Protein AF-A0A800DXI3-F1 (afdb_monomer_lite)

Structure (mmCIF, N/CA/C/O backbone):
data_AF-A0A800DXI3-F1
#
_entry.id   AF-A0A800DXI3-F1
#
loop_
_atom_site.group_PDB
_atom_site.id
_atom_site.type_symbol
_atom_site.label_atom_id
_atom_site.label_alt_id
_atom_site.label_comp_id
_atom_site.label_asym_id
_atom_site.label_entity_id
_atom_site.label_seq_id
_atom_site.pdbx_PDB_ins_code
_atom_site.Cartn_x
_atom_site.Cartn_y
_atom_site.Cartn_z
_atom_site.occupancy
_atom_site.B_iso_or_equiv
_atom_site.auth_seq_id
_atom_site.auth_comp_id
_atom_site.auth_asym_id
_atom_site.auth_atom_id
_atom_site.pdbx_PDB_model_num
ATOM 1 N N . MET A 1 1 ? 12.576 6.696 -6.215 1.00 72.31 1 MET A N 1
ATOM 2 C CA . MET A 1 1 ? 11.277 6.398 -6.866 1.00 72.31 1 MET A CA 1
ATOM 3 C C . MET A 1 1 ? 10.323 5.684 -5.910 1.00 72.31 1 MET A C 1
ATOM 5 O O . MET A 1 1 ? 9.287 6.254 -5.600 1.00 72.31 1 MET A O 1
ATOM 9 N N . ILE A 1 2 ? 10.712 4.530 -5.352 1.00 76.00 2 ILE A N 1
ATOM 10 C CA . ILE A 1 2 ? 9.902 3.767 -4.381 1.00 76.00 2 ILE A CA 1
ATOM 11 C C . ILE A 1 2 ? 9.528 4.574 -3.131 1.00 76.00 2 ILE A C 1
ATOM 13 O O . ILE A 1 2 ? 8.358 4.601 -2.780 1.00 76.00 2 ILE A O 1
ATOM 17 N N . GLY A 1 3 ? 10.462 5.315 -2.517 1.00 78.38 3 GLY A N 1
ATOM 18 C CA . GLY A 1 3 ? 10.154 6.121 -1.322 1.00 78.38 3 GLY A CA 1
ATOM 19 C C . GLY A 1 3 ? 9.058 7.176 -1.539 1.00 78.38 3 GLY A C 1
ATOM 20 O O . GLY A 1 3 ? 8.171 7.334 -0.706 1.00 78.38 3 GLY A O 1
ATOM 21 N N . ARG A 1 4 ? 9.046 7.838 -2.707 1.00 84.06 4 ARG A N 1
ATOM 22 C CA . ARG A 1 4 ? 7.996 8.806 -3.075 1.00 84.06 4 ARG A CA 1
ATOM 23 C C . ARG A 1 4 ? 6.643 8.117 -3.269 1.00 84.06 4 ARG A C 1
ATOM 25 O O . ARG A 1 4 ? 5.627 8.665 -2.856 1.00 84.06 4 ARG A O 1
ATOM 32 N N . THR A 1 5 ? 6.623 6.932 -3.879 1.00 85.88 5 THR A N 1
ATOM 33 C CA . THR A 1 5 ? 5.396 6.131 -4.001 1.00 85.88 5 THR A CA 1
ATOM 34 C C . THR A 1 5 ? 4.917 5.638 -2.641 1.00 85.88 5 THR A C 1
ATOM 36 O O . THR A 1 5 ? 3.723 5.705 -2.376 1.00 85.88 5 THR A O 1
ATOM 39 N N . GLY A 1 6 ? 5.828 5.210 -1.767 1.00 84.50 6 GLY A N 1
ATOM 40 C CA . GLY A 1 6 ? 5.520 4.789 -0.402 1.00 84.50 6 GLY A CA 1
ATOM 41 C C . GLY A 1 6 ? 4.805 5.884 0.381 1.00 84.50 6 GLY A C 1
ATOM 42 O O . GLY A 1 6 ? 3.719 5.644 0.895 1.00 84.50 6 GLY A O 1
ATOM 43 N N . LEU A 1 7 ? 5.341 7.108 0.367 1.00 85.50 7 LEU A N 1
ATOM 44 C CA . LEU A 1 7 ? 4.700 8.262 1.008 1.00 85.50 7 LEU A CA 1
ATOM 45 C C . LEU A 1 7 ? 3.328 8.585 0.402 1.00 85.50 7 LEU A C 1
ATOM 47 O O . LEU A 1 7 ? 2.362 8.759 1.138 1.00 85.50 7 LEU A O 1
ATOM 51 N N . LYS A 1 8 ? 3.207 8.620 -0.934 1.00 88.56 8 LYS A N 1
ATOM 52 C CA . LYS A 1 8 ? 1.907 8.850 -1.593 1.00 88.56 8 LYS A CA 1
ATOM 53 C C . LYS A 1 8 ? 0.874 7.781 -1.229 1.00 88.56 8 LYS A C 1
ATOM 55 O O . LYS A 1 8 ? -0.295 8.098 -1.047 1.00 88.56 8 LYS A O 1
ATOM 60 N N . SER A 1 9 ? 1.313 6.531 -1.113 1.00 88.31 9 SER A N 1
ATOM 61 C CA . SER A 1 9 ? 0.448 5.395 -0.784 1.00 88.31 9 SER A CA 1
ATOM 62 C C . SER A 1 9 ? 0.039 5.415 0.681 1.00 88.31 9 SER A C 1
ATOM 64 O O . SER A 1 9 ? -1.120 5.177 0.975 1.00 88.31 9 SER A O 1
ATOM 66 N N . ALA A 1 10 ? 0.944 5.786 1.587 1.00 87.88 10 ALA A N 1
ATOM 67 C CA . ALA A 1 10 ? 0.632 5.987 2.998 1.00 87.88 10 ALA A CA 1
ATOM 68 C C . ALA A 1 10 ? -0.421 7.087 3.206 1.00 87.88 10 ALA A C 1
ATOM 70 O O . ALA A 1 10 ? -1.402 6.882 3.922 1.00 87.88 10 ALA A O 1
ATOM 71 N N . VAL A 1 11 ? -0.254 8.227 2.524 1.00 89.69 11 VAL A N 1
ATOM 72 C CA . VAL A 1 11 ? -1.235 9.322 2.553 1.00 89.69 11 VAL A CA 1
ATOM 73 C C . VAL A 1 11 ? -2.574 8.855 1.992 1.00 89.69 11 VAL A C 1
ATOM 75 O O . VAL A 1 11 ? -3.596 9.052 2.637 1.00 89.69 11 VAL A O 1
ATOM 78 N N . LEU A 1 12 ? -2.583 8.196 0.830 1.00 91.94 12 LEU A N 1
ATOM 79 C CA . LEU A 1 12 ? -3.815 7.699 0.219 1.00 91.94 12 LEU A CA 1
ATOM 80 C C . LEU A 1 12 ? -4.531 6.673 1.103 1.00 91.94 12 LEU A C 1
ATOM 82 O O . LEU A 1 12 ? -5.730 6.800 1.314 1.00 91.94 12 LEU A O 1
ATOM 86 N N . SER A 1 13 ? -3.797 5.697 1.633 1.00 89.88 13 SER A N 1
ATOM 87 C CA . SER A 1 13 ? -4.312 4.672 2.543 1.00 89.88 13 SER A CA 1
ATOM 88 C C . SER A 1 13 ? -4.971 5.306 3.759 1.00 89.88 13 SER A C 1
ATOM 90 O O . SER A 1 13 ? -6.112 4.998 4.082 1.00 89.88 13 SER A O 1
ATOM 92 N N . THR A 1 14 ? -4.297 6.285 4.362 1.00 89.19 14 THR A N 1
ATOM 93 C CA . THR A 1 14 ? -4.839 7.013 5.510 1.00 89.19 14 THR A CA 1
ATOM 94 C C . THR A 1 14 ? -6.089 7.800 5.137 1.00 89.19 14 THR A C 1
ATOM 96 O O . THR A 1 14 ? -7.073 7.761 5.865 1.00 89.19 14 THR A O 1
ATOM 99 N N . VAL A 1 15 ? -6.086 8.499 4.000 1.00 90.06 15 VAL A N 1
ATOM 100 C CA . VAL A 1 15 ? -7.255 9.263 3.542 1.00 90.06 15 VAL A CA 1
ATOM 101 C C . VAL A 1 15 ? -8.447 8.340 3.294 1.00 90.06 15 VAL A C 1
ATOM 103 O O . VAL A 1 15 ? -9.538 8.640 3.767 1.00 90.06 15 VAL A O 1
ATOM 106 N N . ILE A 1 16 ? -8.252 7.214 2.601 1.00 90.75 16 ILE A N 1
ATOM 107 C CA . ILE A 1 16 ? -9.321 6.245 2.327 1.00 90.75 16 ILE A CA 1
ATOM 108 C C . ILE A 1 16 ? -9.853 5.661 3.637 1.00 90.75 16 ILE A C 1
ATOM 110 O O . ILE A 1 16 ? -11.058 5.700 3.870 1.00 90.75 16 ILE A O 1
ATOM 114 N N . PHE A 1 17 ? -8.968 5.173 4.506 1.00 89.56 17 PHE A N 1
ATOM 115 C CA . PHE A 1 17 ? -9.352 4.568 5.778 1.00 89.56 17 PHE A CA 1
ATOM 116 C C . PHE A 1 17 ? -10.126 5.545 6.666 1.00 89.56 17 PHE A C 1
ATOM 118 O O . PHE A 1 17 ? -11.187 5.214 7.186 1.00 89.56 17 PHE A O 1
ATOM 125 N N . ASN A 1 18 ? -9.640 6.781 6.772 1.00 87.31 18 ASN A N 1
ATOM 126 C CA . ASN A 1 18 ? -10.261 7.804 7.602 1.00 87.31 18 ASN A CA 1
ATOM 127 C C . ASN A 1 18 ? -11.608 8.264 7.042 1.00 87.31 18 ASN A C 1
ATOM 129 O O . ASN A 1 18 ? -12.547 8.441 7.811 1.00 87.31 18 ASN A O 1
ATOM 133 N N . LEU A 1 19 ? -11.731 8.430 5.720 1.00 88.12 19 LEU A N 1
ATOM 134 C CA . LEU A 1 19 ? -13.018 8.742 5.090 1.00 88.12 19 LEU A CA 1
ATOM 135 C C . LEU A 1 19 ? -14.048 7.645 5.359 1.00 88.12 19 LEU A C 1
ATOM 137 O O . LEU A 1 19 ? -15.206 7.948 5.636 1.00 88.12 19 LEU A O 1
ATOM 141 N N . LEU A 1 20 ? -13.621 6.385 5.302 1.00 87.75 20 LEU A N 1
ATOM 142 C CA . LEU A 1 20 ? -14.483 5.242 5.560 1.00 87.75 20 LEU A CA 1
ATOM 143 C C . LEU A 1 20 ? -14.908 5.156 7.032 1.00 87.75 20 LEU A C 1
ATOM 145 O O . LEU A 1 20 ? -16.098 5.010 7.294 1.00 87.75 20 LEU A O 1
ATOM 149 N N . ILE A 1 21 ? -13.984 5.340 7.981 1.00 85.75 21 ILE A N 1
ATOM 150 C CA . ILE A 1 21 ? -14.315 5.378 9.416 1.00 85.75 21 ILE A CA 1
ATOM 151 C C . ILE A 1 21 ? -15.278 6.522 9.728 1.00 85.75 21 ILE A C 1
ATOM 153 O O . ILE A 1 21 ? -16.290 6.312 10.391 1.00 85.75 21 ILE A O 1
ATOM 157 N N . ILE A 1 22 ? -14.998 7.730 9.229 1.00 86.12 22 ILE A N 1
ATOM 158 C CA . ILE A 1 22 ? -15.866 8.894 9.457 1.00 86.12 22 ILE A CA 1
ATOM 159 C C . ILE A 1 22 ? -17.260 8.649 8.866 1.00 86.12 22 ILE A C 1
ATOM 161 O O . ILE A 1 22 ? -18.254 9.067 9.459 1.00 86.12 22 ILE A O 1
ATOM 165 N N . SER A 1 23 ? -17.347 7.965 7.722 1.00 85.38 23 SER A N 1
ATOM 166 C CA . SER A 1 23 ? -18.627 7.605 7.107 1.00 85.38 23 SER A CA 1
ATOM 167 C C . SER A 1 23 ? -19.430 6.595 7.929 1.00 85.38 23 SER A C 1
ATOM 169 O O . SER A 1 23 ? -20.653 6.589 7.811 1.00 85.38 23 SER A O 1
ATOM 171 N N . GLU A 1 24 ? -18.776 5.726 8.698 1.00 82.25 24 GLU A N 1
ATOM 172 C CA . GLU A 1 24 ? -19.442 4.672 9.466 1.00 82.25 24 GLU A CA 1
ATOM 173 C C . GLU A 1 24 ? -19.785 5.121 10.894 1.00 82.25 24 GLU A C 1
ATOM 175 O O . GLU A 1 24 ? -20.908 4.925 11.357 1.00 82.25 24 GLU A O 1
ATOM 180 N N . GLU A 1 25 ? -18.847 5.769 11.586 1.00 80.69 25 GLU A N 1
ATOM 181 C CA . GLU A 1 25 ? -18.978 6.095 13.012 1.00 80.69 25 GLU A CA 1
ATOM 182 C C . GLU A 1 25 ? -19.319 7.568 13.293 1.0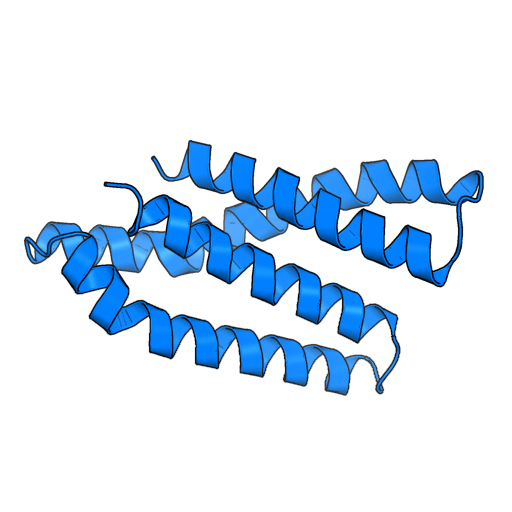0 80.69 25 GLU A C 1
ATOM 184 O O . GLU A 1 25 ? -19.699 7.913 14.420 1.00 80.69 25 GLU A O 1
ATOM 189 N N . GLY A 1 26 ? -19.201 8.437 12.284 1.00 79.12 26 GLY A N 1
ATOM 190 C CA . GLY A 1 26 ? -19.273 9.889 12.438 1.00 79.12 26 GLY A CA 1
ATOM 191 C C . GLY A 1 26 ? -18.010 10.494 13.068 1.00 79.12 26 GLY A C 1
ATOM 192 O O . GLY A 1 26 ? -17.056 9.802 13.416 1.00 79.12 26 GLY A O 1
ATOM 193 N N . LEU A 1 27 ? -17.988 11.822 13.215 1.00 78.06 27 LEU A N 1
ATOM 194 C CA . LEU A 1 27 ? -16.910 12.531 13.915 1.00 78.06 27 LEU A CA 1
ATOM 195 C C . LEU A 1 27 ? -17.189 12.536 15.423 1.00 78.06 27 LEU A C 1
ATOM 197 O O . LEU A 1 27 ? -18.011 13.322 15.893 1.00 78.06 27 LEU A O 1
ATOM 201 N N . LYS A 1 28 ? -16.502 11.673 16.175 1.00 79.06 28 LYS A N 1
ATOM 202 C CA . LYS A 1 28 ? -16.471 11.695 17.647 1.00 79.06 28 LYS A CA 1
ATOM 203 C C . LYS A 1 28 ? -15.100 12.181 18.127 1.00 79.06 28 LYS A C 1
ATOM 205 O O . LYS A 1 28 ? -14.109 12.042 17.412 1.00 79.06 28 LYS A O 1
ATOM 210 N N . ASP A 1 29 ? -15.016 12.714 19.345 1.00 74.69 29 ASP A N 1
ATOM 211 C CA . ASP A 1 29 ? -13.748 13.227 19.897 1.00 74.69 29 ASP A CA 1
ATOM 212 C C . ASP A 1 29 ? -12.660 12.138 19.984 1.00 74.69 29 ASP A C 1
ATOM 214 O O . ASP A 1 29 ? -11.487 12.387 19.701 1.00 74.69 29 ASP A O 1
ATOM 218 N N . GLU A 1 30 ? -13.053 10.894 20.275 1.00 72.19 30 GLU A N 1
ATOM 219 C CA . GLU A 1 30 ? -12.156 9.728 20.307 1.00 72.19 30 GLU A CA 1
ATOM 220 C C . GLU A 1 30 ? -11.630 9.338 18.916 1.00 72.19 30 GLU A C 1
ATOM 222 O O . GLU A 1 30 ? -10.523 8.801 18.790 1.00 72.19 30 GLU A O 1
ATOM 227 N N . SER A 1 31 ? -12.370 9.674 17.853 1.00 70.88 31 SER A N 1
ATOM 228 C CA . SER A 1 31 ? -11.974 9.388 16.475 1.00 70.88 31 SER A CA 1
ATOM 229 C C . SER A 1 31 ? -10.673 10.109 16.123 1.00 70.88 31 SER A C 1
ATOM 231 O O . SER A 1 31 ? -9.848 9.545 15.415 1.00 70.88 31 SER A O 1
ATOM 233 N N . ILE A 1 32 ? -10.413 11.303 16.672 1.00 75.12 32 ILE A N 1
ATOM 234 C CA . ILE A 1 32 ? -9.206 12.091 16.363 1.00 75.12 32 ILE A CA 1
ATOM 235 C C . ILE A 1 32 ? -7.922 11.342 16.744 1.00 75.12 32 ILE A C 1
ATOM 237 O O . ILE A 1 32 ? -6.950 11.349 15.986 1.00 75.12 32 ILE A O 1
ATOM 241 N N . ILE A 1 33 ? -7.913 10.653 17.885 1.00 79.19 33 ILE A N 1
ATOM 242 C CA . ILE A 1 33 ? -6.747 9.877 18.331 1.00 79.19 33 ILE A CA 1
ATOM 243 C C . ILE A 1 33 ? -6.541 8.664 17.41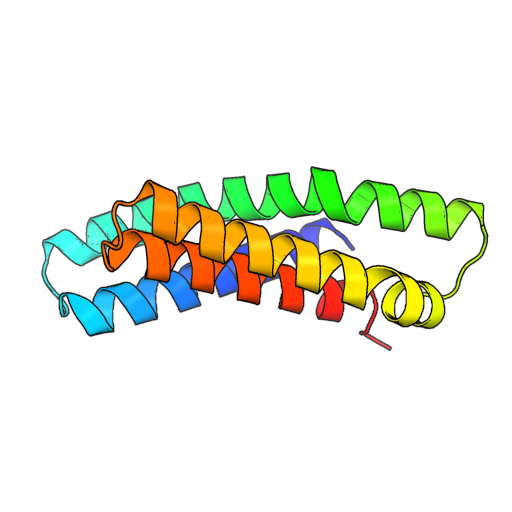4 1.00 79.19 33 ILE A C 1
ATOM 245 O O . ILE A 1 33 ? -5.416 8.385 16.987 1.00 79.19 33 ILE A O 1
ATOM 249 N N . ILE A 1 34 ? -7.630 7.991 17.039 1.00 77.50 34 ILE A N 1
ATOM 250 C CA . ILE A 1 34 ? -7.615 6.854 16.109 1.00 77.50 34 ILE A CA 1
ATOM 251 C C . ILE A 1 34 ? -7.091 7.281 14.726 1.00 77.50 34 ILE A C 1
ATOM 253 O O . ILE A 1 34 ? -6.311 6.547 14.113 1.00 77.50 34 ILE A O 1
ATOM 257 N N . LEU A 1 35 ? -7.422 8.490 14.255 1.00 79.00 35 LEU A N 1
ATOM 258 C CA . LEU A 1 35 ? -6.922 9.047 12.987 1.00 79.00 35 LEU A CA 1
ATOM 259 C C . LEU A 1 35 ? -5.386 9.190 12.975 1.00 79.00 35 LEU A C 1
ATOM 261 O O . LEU A 1 35 ? -4.739 8.868 11.977 1.00 79.00 35 LEU A O 1
ATOM 265 N N . PHE A 1 36 ? -4.777 9.642 14.076 1.00 80.38 36 PHE A N 1
ATOM 266 C CA . PHE A 1 36 ? -3.317 9.786 14.158 1.00 80.38 36 PHE A CA 1
ATOM 267 C C . PHE A 1 36 ? -2.602 8.439 14.294 1.00 80.38 36 PHE A C 1
ATOM 269 O O . PHE A 1 36 ? -1.570 8.218 13.655 1.00 80.38 36 PHE A O 1
ATOM 276 N N . ILE A 1 37 ? -3.150 7.525 15.097 1.00 84.31 37 ILE A N 1
ATOM 277 C CA . ILE A 1 37 ? -2.572 6.187 15.286 1.00 84.31 37 ILE A CA 1
ATOM 278 C C . ILE A 1 37 ? -2.643 5.388 13.978 1.00 84.31 37 ILE A C 1
ATOM 280 O O . ILE A 1 37 ? -1.653 4.776 13.565 1.00 84.31 37 ILE A O 1
ATOM 284 N N . SER A 1 38 ? -3.787 5.435 13.291 1.00 82.56 38 SER A N 1
ATOM 285 C CA . SER A 1 38 ? -3.977 4.746 12.013 1.00 82.56 38 SER A CA 1
ATOM 286 C C . SER A 1 38 ? -3.027 5.261 10.935 1.00 82.56 38 SER A C 1
ATOM 288 O O . SER A 1 38 ? -2.473 4.443 10.206 1.00 82.56 38 SER A O 1
ATOM 290 N N . PHE A 1 39 ? -2.723 6.564 10.884 1.00 82.62 39 PHE A N 1
ATOM 291 C CA . PHE A 1 39 ? -1.719 7.099 9.955 1.00 82.62 39 PHE A CA 1
ATOM 292 C C . PHE A 1 39 ? -0.350 6.423 10.121 1.00 82.62 39 PHE A C 1
ATOM 294 O O . PHE A 1 39 ? 0.266 6.022 9.131 1.00 82.62 39 PHE A O 1
ATOM 301 N N . ILE A 1 40 ? 0.128 6.257 11.359 1.00 84.88 40 ILE A N 1
ATOM 302 C CA . ILE A 1 40 ? 1.428 5.621 11.628 1.00 84.88 40 ILE A CA 1
ATOM 303 C C . ILE A 1 40 ? 1.400 4.157 11.177 1.00 84.88 40 ILE A C 1
ATOM 305 O O . ILE A 1 40 ? 2.276 3.723 10.423 1.00 84.88 40 ILE A O 1
ATOM 309 N N . ILE A 1 41 ? 0.372 3.411 11.586 1.00 86.25 41 ILE A N 1
ATOM 310 C CA . ILE A 1 41 ? 0.227 1.986 11.262 1.00 86.25 41 ILE A CA 1
ATOM 311 C C . ILE A 1 41 ? 0.122 1.785 9.744 1.00 86.25 41 ILE A C 1
ATOM 313 O O . ILE A 1 41 ? 0.873 0.998 9.164 1.00 86.25 41 ILE A O 1
ATOM 317 N N . LEU A 1 42 ? -0.749 2.540 9.075 1.00 85.12 42 LEU A N 1
ATOM 318 C CA . LEU A 1 42 ? -0.962 2.446 7.632 1.00 85.12 42 LEU A CA 1
ATOM 319 C C . LEU A 1 42 ? 0.266 2.889 6.842 1.00 85.12 42 LEU A C 1
ATOM 321 O O . LEU A 1 42 ? 0.534 2.318 5.784 1.00 85.12 42 LEU A O 1
ATOM 325 N N . THR A 1 43 ? 1.049 3.843 7.348 1.00 82.69 43 THR A N 1
ATOM 326 C CA . THR A 1 43 ? 2.324 4.225 6.729 1.00 82.69 43 THR A CA 1
ATOM 327 C C . THR A 1 43 ? 3.309 3.062 6.743 1.00 82.69 43 THR A C 1
ATOM 329 O O . THR A 1 43 ? 3.865 2.719 5.696 1.00 82.69 43 THR A O 1
ATOM 332 N N . VAL A 1 44 ? 3.492 2.413 7.896 1.00 86.25 44 VAL A N 1
ATOM 333 C CA . VAL A 1 44 ? 4.406 1.270 8.034 1.00 86.25 44 VAL A CA 1
ATOM 334 C C . VAL A 1 44 ? 3.943 0.091 7.175 1.00 86.25 44 VAL A C 1
ATOM 336 O O . VAL A 1 44 ? 4.744 -0.488 6.435 1.00 86.25 44 VAL A O 1
ATOM 339 N N . ILE A 1 45 ? 2.649 -0.237 7.201 1.00 86.44 45 ILE A N 1
ATOM 340 C CA . ILE A 1 45 ? 2.084 -1.336 6.405 1.00 86.44 45 ILE A CA 1
ATOM 341 C C . ILE A 1 45 ? 2.210 -1.045 4.906 1.00 86.44 45 ILE A C 1
ATOM 343 O O . ILE A 1 45 ? 2.676 -1.890 4.146 1.00 86.44 45 ILE A O 1
ATOM 347 N N . SER A 1 46 ? 1.856 0.162 4.462 1.00 84.56 46 SER A N 1
ATOM 348 C CA . SER A 1 46 ? 1.929 0.520 3.040 1.00 84.56 46 SER A CA 1
ATOM 349 C C . SER A 1 46 ? 3.372 0.498 2.540 1.00 84.56 46 SER A C 1
ATOM 351 O O . SER A 1 46 ? 3.651 -0.002 1.449 1.00 84.56 46 SER A O 1
ATOM 353 N N . PHE A 1 47 ? 4.314 0.996 3.344 1.00 84.38 47 PHE A N 1
ATOM 354 C CA . PHE A 1 47 ? 5.726 1.005 2.979 1.00 84.38 47 PHE A CA 1
ATOM 355 C C . PHE A 1 47 ? 6.312 -0.409 2.907 1.00 84.38 47 PHE A C 1
ATOM 357 O O . PHE A 1 47 ? 6.997 -0.742 1.935 1.00 84.38 47 PHE A O 1
ATOM 364 N N . THR A 1 48 ? 6.016 -1.259 3.893 1.00 85.94 48 THR A N 1
ATOM 365 C CA . THR A 1 48 ? 6.469 -2.659 3.898 1.00 85.94 48 THR A CA 1
ATOM 366 C C . THR A 1 48 ? 5.848 -3.447 2.746 1.00 85.94 48 THR A C 1
ATOM 368 O O . THR A 1 48 ? 6.581 -4.111 2.017 1.00 85.94 48 THR A O 1
ATOM 371 N N . ALA A 1 49 ? 4.547 -3.296 2.484 1.00 85.88 49 ALA A N 1
ATOM 372 C CA . ALA A 1 49 ? 3.867 -3.955 1.369 1.00 85.88 49 ALA A CA 1
ATOM 373 C C . ALA A 1 49 ? 4.476 -3.579 0.010 1.00 85.88 49 ALA A C 1
ATOM 375 O O . ALA A 1 49 ? 4.775 -4.459 -0.799 1.00 85.88 49 ALA A O 1
ATOM 376 N N . ILE A 1 50 ? 4.724 -2.290 -0.242 1.00 84.69 50 ILE A N 1
ATOM 377 C CA . ILE A 1 50 ? 5.344 -1.830 -1.496 1.00 84.69 50 ILE A CA 1
ATOM 378 C C . ILE A 1 50 ? 6.770 -2.373 -1.629 1.00 84.69 50 ILE A C 1
ATOM 380 O O . ILE A 1 50 ? 7.167 -2.825 -2.706 1.00 84.69 50 ILE A O 1
ATOM 384 N N . THR A 1 51 ? 7.531 -2.354 -0.536 1.00 85.19 51 THR A N 1
ATOM 385 C CA . THR A 1 51 ? 8.924 -2.814 -0.523 1.00 85.19 51 THR A CA 1
ATOM 386 C C . THR A 1 51 ? 9.028 -4.327 -0.703 1.00 85.19 51 THR A C 1
ATOM 388 O O . THR A 1 51 ? 9.941 -4.792 -1.369 1.00 85.19 51 THR A O 1
ATOM 391 N N . LEU A 1 52 ? 8.096 -5.111 -0.168 1.00 86.25 52 LEU A N 1
ATOM 392 C CA . LEU A 1 52 ? 8.133 -6.568 -0.297 1.00 86.25 52 LEU A CA 1
ATOM 393 C C . LEU A 1 52 ? 7.524 -7.065 -1.607 1.00 86.25 52 LEU A C 1
ATOM 395 O O . LEU A 1 52 ? 7.998 -8.054 -2.153 1.00 86.25 52 LEU A O 1
ATOM 399 N N . THR A 1 53 ? 6.492 -6.398 -2.127 1.00 86.69 53 THR A N 1
ATOM 400 C CA . THR A 1 53 ? 5.742 -6.918 -3.283 1.00 86.69 53 THR A CA 1
ATOM 401 C C . THR A 1 53 ? 6.110 -6.243 -4.598 1.00 86.69 53 THR A C 1
ATOM 403 O O . THR A 1 53 ? 6.258 -6.921 -5.612 1.00 86.69 53 THR A O 1
ATOM 406 N N . ILE A 1 54 ? 6.308 -4.921 -4.608 1.00 84.94 54 ILE A N 1
ATOM 407 C CA . ILE A 1 54 ? 6.519 -4.165 -5.850 1.00 84.94 54 ILE A CA 1
ATOM 408 C C . ILE A 1 54 ? 8.008 -4.009 -6.170 1.00 84.94 54 ILE A C 1
ATOM 410 O O . ILE A 1 54 ? 8.409 -4.112 -7.331 1.00 84.94 54 ILE A O 1
ATOM 414 N N . TYR A 1 55 ? 8.848 -3.793 -5.155 1.00 85.31 55 TYR A N 1
ATOM 415 C CA . TYR A 1 55 ? 10.296 -3.665 -5.336 1.00 85.31 55 TYR A CA 1
ATOM 416 C C . TYR A 1 55 ? 10.964 -4.860 -6.040 1.00 85.31 55 TYR A C 1
ATOM 418 O O . TYR A 1 55 ? 11.722 -4.606 -6.979 1.00 85.31 55 TYR A O 1
ATOM 426 N N . PRO A 1 56 ? 10.704 -6.137 -5.684 1.00 86.31 56 PRO A N 1
ATOM 427 C CA . PRO A 1 56 ? 11.339 -7.252 -6.388 1.00 86.31 56 PRO A CA 1
ATOM 428 C C . PRO A 1 56 ? 10.932 -7.308 -7.863 1.00 86.31 56 PRO A C 1
ATOM 430 O O . PRO A 1 56 ? 11.773 -7.569 -8.720 1.00 86.31 56 PRO A O 1
ATOM 433 N N . ILE A 1 57 ? 9.675 -6.984 -8.185 1.00 86.69 57 ILE A N 1
ATOM 434 C CA . ILE A 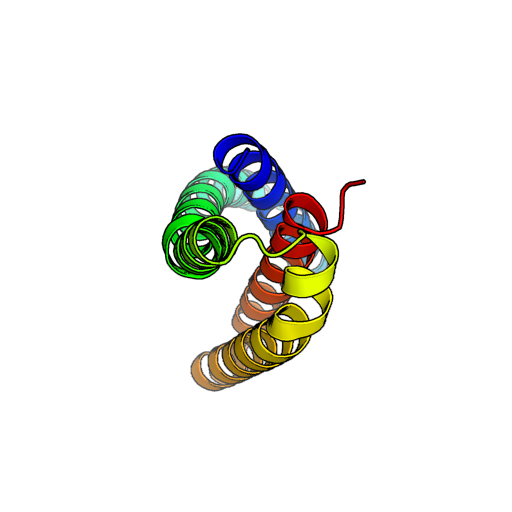1 57 ? 9.193 -6.913 -9.572 1.00 86.69 57 ILE A CA 1
ATOM 435 C C . ILE A 1 57 ? 9.906 -5.787 -10.328 1.00 86.69 57 ILE A C 1
ATOM 437 O O . ILE A 1 57 ? 10.338 -5.980 -11.465 1.00 86.69 57 ILE A O 1
ATOM 441 N N . TYR A 1 58 ? 10.081 -4.627 -9.691 1.00 83.50 58 TYR A N 1
ATOM 442 C CA . TYR A 1 58 ? 10.842 -3.515 -10.257 1.00 83.50 58 TYR A CA 1
ATOM 443 C C . TYR A 1 58 ? 12.305 -3.905 -10.527 1.00 83.50 58 TYR A C 1
ATOM 445 O O . TYR A 1 58 ? 12.828 -3.644 -11.615 1.00 83.50 58 TYR A O 1
ATOM 453 N N . LEU A 1 59 ? 12.956 -4.580 -9.579 1.00 84.88 59 LEU A N 1
ATOM 454 C CA . LEU A 1 59 ? 14.349 -5.001 -9.713 1.00 84.88 59 LEU A CA 1
ATOM 455 C C . LEU A 1 59 ? 14.517 -6.030 -10.841 1.00 84.88 59 LEU A C 1
ATOM 457 O O . LEU A 1 59 ? 15.339 -5.821 -11.731 1.00 84.88 59 LEU A O 1
ATOM 461 N N . LEU A 1 60 ? 13.655 -7.052 -10.885 1.00 86.25 60 LEU A N 1
ATOM 462 C CA . LEU A 1 60 ? 13.599 -8.021 -11.984 1.00 86.25 60 LEU A CA 1
ATOM 463 C C . LEU A 1 60 ? 13.373 -7.328 -13.331 1.00 86.25 60 LEU A C 1
ATOM 465 O O . LEU A 1 60 ? 14.072 -7.612 -14.298 1.00 86.25 60 LEU A O 1
ATOM 469 N N . SER A 1 61 ? 12.435 -6.382 -13.406 1.00 83.81 61 SER A N 1
ATOM 470 C CA . SER A 1 61 ? 12.162 -5.672 -14.659 1.00 83.81 61 SER A CA 1
ATOM 471 C C . SER A 1 61 ? 13.359 -4.880 -15.181 1.00 83.81 61 SER A C 1
ATOM 473 O O . SER A 1 61 ? 13.569 -4.826 -16.393 1.00 83.81 61 SER A O 1
ATOM 475 N N . THR A 1 62 ? 14.173 -4.342 -14.269 1.00 81.06 62 THR A N 1
ATOM 476 C CA . THR A 1 62 ? 15.410 -3.636 -14.611 1.00 81.06 62 THR A CA 1
ATOM 477 C C . THR A 1 62 ? 16.451 -4.616 -15.155 1.00 81.06 62 THR A C 1
ATOM 479 O O . THR A 1 62 ? 17.089 -4.324 -16.160 1.00 81.06 62 THR A O 1
ATOM 482 N N . SER A 1 63 ? 16.571 -5.811 -14.567 1.00 84.88 63 SER A N 1
ATOM 483 C CA . SER A 1 63 ? 17.485 -6.860 -15.047 1.00 84.88 63 SER A CA 1
ATOM 484 C C . SER A 1 63 ? 17.132 -7.401 -16.439 1.00 84.88 63 SER A C 1
ATOM 486 O O . SER A 1 63 ? 18.029 -7.782 -17.184 1.00 84.88 63 SER A O 1
ATOM 488 N N . TYR A 1 64 ? 15.848 -7.417 -16.808 1.00 85.88 64 TYR A N 1
ATOM 489 C CA . TYR A 1 64 ? 15.375 -7.879 -18.122 1.00 85.88 64 TYR A CA 1
ATOM 490 C C . TYR A 1 64 ? 15.185 -6.748 -19.151 1.00 85.88 64 TYR A C 1
ATOM 492 O O . TYR A 1 64 ? 14.626 -6.998 -20.218 1.00 85.88 64 TYR A O 1
ATOM 500 N N . ASN A 1 65 ? 15.617 -5.512 -18.852 1.00 84.50 65 ASN A N 1
ATOM 501 C CA . ASN A 1 65 ? 15.420 -4.326 -19.704 1.00 84.50 65 ASN A CA 1
ATOM 502 C C . ASN A 1 65 ? 13.956 -4.120 -20.153 1.00 84.50 65 ASN A C 1
ATOM 504 O O . ASN A 1 65 ? 13.685 -3.661 -21.264 1.00 84.50 65 ASN A O 1
ATOM 508 N N . LEU A 1 66 ? 12.994 -4.464 -19.291 1.00 86.50 66 LEU A N 1
ATOM 509 C CA . LEU A 1 66 ? 11.577 -4.269 -19.581 1.00 86.50 66 LEU A CA 1
ATOM 510 C C . LEU A 1 66 ? 11.191 -2.806 -19.361 1.00 86.50 66 LEU A C 1
ATOM 512 O O . LEU A 1 66 ? 11.516 -2.194 -18.344 1.00 86.50 66 LEU A O 1
ATOM 516 N N . THR A 1 67 ? 10.422 -2.250 -20.292 1.00 87.31 67 THR A N 1
ATOM 517 C CA . THR A 1 67 ? 9.841 -0.914 -20.114 1.00 87.31 67 THR A CA 1
ATOM 518 C C . THR A 1 67 ? 8.760 -0.941 -19.030 1.00 87.31 67 THR A C 1
ATOM 520 O O . THR A 1 67 ? 8.034 -1.927 -18.884 1.00 87.31 67 THR A O 1
ATOM 523 N N . LYS A 1 68 ? 8.574 0.168 -18.301 1.00 85.44 68 LYS A N 1
ATOM 524 C CA . LYS A 1 68 ? 7.522 0.284 -17.269 1.00 85.44 68 LYS A CA 1
ATOM 525 C C . LYS A 1 68 ? 6.133 -0.106 -17.789 1.00 85.44 68 LYS A C 1
ATOM 527 O O . LYS A 1 68 ? 5.394 -0.797 -17.097 1.00 85.44 68 LYS A O 1
ATOM 532 N N . LYS A 1 69 ? 5.819 0.265 -19.037 1.00 87.62 69 LYS A N 1
ATOM 533 C CA . LYS A 1 69 ? 4.559 -0.085 -19.702 1.00 87.62 69 LYS A CA 1
ATOM 534 C C . LYS A 1 69 ? 4.394 -1.598 -19.861 1.00 87.62 69 LYS A C 1
ATOM 536 O O . LYS A 1 69 ? 3.324 -2.107 -19.556 1.00 87.62 69 LYS A O 1
ATOM 541 N N . GLN A 1 70 ? 5.441 -2.314 -20.280 1.00 89.19 70 GLN A N 1
ATOM 542 C CA . GLN A 1 70 ? 5.419 -3.780 -20.392 1.00 89.19 70 GLN A CA 1
ATOM 543 C C . GLN A 1 70 ? 5.261 -4.461 -19.027 1.00 89.19 70 GLN A C 1
ATOM 545 O O . GLN A 1 70 ? 4.559 -5.463 -18.916 1.00 89.19 70 GLN A O 1
ATOM 550 N N . VAL A 1 71 ? 5.896 -3.920 -17.983 1.00 90.06 71 VAL A N 1
ATOM 551 C CA . VAL A 1 71 ? 5.758 -4.437 -16.612 1.00 90.06 71 VAL A CA 1
ATOM 552 C C . VAL A 1 71 ? 4.330 -4.246 -16.113 1.00 90.06 71 VAL A C 1
ATOM 554 O O . VAL A 1 71 ? 3.731 -5.193 -15.606 1.00 90.06 71 VAL A O 1
ATOM 557 N N . PHE A 1 72 ? 3.769 -3.049 -16.297 1.00 89.56 72 PHE A N 1
ATOM 558 C CA . PHE A 1 72 ? 2.399 -2.748 -15.904 1.00 89.56 72 PHE A CA 1
ATOM 559 C C . PHE A 1 72 ? 1.412 -3.673 -16.616 1.00 89.56 72 PHE A C 1
ATOM 561 O O . PHE A 1 72 ? 0.667 -4.384 -15.955 1.00 89.56 72 PHE A O 1
ATOM 568 N N . THR A 1 73 ? 1.447 -3.756 -17.948 1.00 89.12 73 THR A N 1
ATOM 569 C CA . THR A 1 73 ? 0.484 -4.582 -18.694 1.00 89.12 73 THR A CA 1
ATOM 570 C C . THR A 1 73 ? 0.592 -6.068 -18.371 1.00 89.12 73 THR A C 1
ATOM 572 O O . THR A 1 73 ? -0.425 -6.757 -18.356 1.00 89.12 73 THR A O 1
ATOM 575 N N . LYS A 1 74 ? 1.802 -6.570 -18.094 1.00 89.94 74 LYS A N 1
ATOM 576 C CA . LYS A 1 74 ? 2.020 -7.990 -17.811 1.00 89.94 74 LYS A CA 1
ATOM 577 C C . LYS A 1 74 ? 1.669 -8.381 -16.377 1.00 89.94 74 LYS A C 1
ATOM 579 O O . LYS A 1 74 ? 1.053 -9.422 -16.191 1.00 89.94 74 LYS A O 1
ATOM 584 N N . TYR A 1 75 ? 2.082 -7.604 -15.375 1.00 90.19 75 TYR A N 1
ATOM 585 C CA . TYR A 1 75 ? 2.020 -8.027 -13.968 1.00 90.19 75 TYR A CA 1
ATOM 586 C C . TYR A 1 75 ? 0.903 -7.360 -13.160 1.00 90.19 75 TYR A C 1
ATOM 588 O O . TYR A 1 75 ? 0.435 -7.957 -12.191 1.00 90.19 75 TYR A O 1
ATOM 596 N N . PHE A 1 76 ? 0.436 -6.171 -13.558 1.00 90.81 76 PHE A N 1
ATOM 597 C CA . PHE A 1 76 ? -0.629 -5.467 -12.837 1.00 90.81 76 PHE A CA 1
ATOM 598 C C . PHE A 1 76 ? -1.928 -6.284 -12.718 1.00 90.81 76 PHE A C 1
ATOM 600 O O . PHE A 1 76 ? -2.464 -6.325 -11.614 1.00 90.81 76 PHE A O 1
ATOM 607 N N . PRO A 1 77 ? -2.423 -6.986 -13.764 1.00 92.50 77 PRO A N 1
ATOM 608 C CA . PRO A 1 77 ? -3.657 -7.770 -13.645 1.00 92.50 77 PRO A CA 1
ATOM 609 C C . PRO A 1 77 ? -3.558 -8.914 -12.626 1.00 92.50 77 PRO A C 1
ATOM 611 O O . PRO A 1 77 ? -4.493 -9.164 -11.873 1.00 92.50 77 PRO A O 1
ATOM 614 N N . TYR A 1 78 ? -2.411 -9.595 -12.558 1.00 91.44 78 TYR A N 1
ATOM 615 C CA . TYR A 1 78 ? -2.196 -10.660 -11.572 1.00 91.44 78 TYR A CA 1
ATOM 616 C C . TYR A 1 78 ? -2.077 -10.093 -10.160 1.00 91.44 78 TYR A C 1
ATOM 618 O O . TYR A 1 78 ? -2.631 -10.646 -9.212 1.00 91.44 78 TYR A O 1
ATOM 626 N N . TYR A 1 79 ? -1.386 -8.960 -10.025 1.00 90.62 79 TYR A N 1
ATOM 627 C CA . TYR A 1 79 ? -1.263 -8.263 -8.754 1.00 90.62 79 TYR A CA 1
ATOM 628 C C . TYR A 1 79 ? -2.627 -7.770 -8.241 1.00 90.62 79 TYR A C 1
ATOM 630 O O . TYR A 1 79 ? -2.932 -7.935 -7.061 1.00 90.62 79 TYR A O 1
ATOM 638 N N . SER A 1 80 ? -3.476 -7.223 -9.117 1.00 92.44 80 SER A N 1
ATOM 639 C CA . SER A 1 80 ? -4.820 -6.768 -8.751 1.00 92.44 80 SER A CA 1
ATOM 640 C C . SER A 1 80 ? -5.734 -7.912 -8.334 1.00 92.44 80 SER A C 1
ATOM 642 O O . SER A 1 80 ? -6.382 -7.806 -7.295 1.00 92.44 80 SER A O 1
ATOM 644 N N . MET A 1 81 ? -5.725 -9.034 -9.056 1.00 93.75 81 MET A N 1
ATOM 645 C CA . MET A 1 81 ? -6.471 -10.233 -8.658 1.00 93.75 81 MET A CA 1
ATOM 646 C C . MET A 1 81 ? -6.013 -10.776 -7.301 1.00 93.75 81 MET A C 1
ATOM 648 O O . MET A 1 81 ? -6.845 -11.123 -6.460 1.00 93.75 81 MET A O 1
ATOM 652 N N . PHE A 1 82 ? -4.701 -10.815 -7.059 1.00 91.88 82 PHE A N 1
ATOM 653 C CA . PHE A 1 82 ? -4.143 -11.275 -5.789 1.00 91.88 82 PHE A CA 1
ATOM 654 C C . PHE A 1 82 ? -4.603 -10.399 -4.616 1.00 91.88 82 PHE A C 1
ATOM 656 O O . PHE A 1 82 ? -5.142 -10.912 -3.637 1.00 91.88 82 PHE A O 1
ATOM 663 N N . TYR A 1 83 ? -4.471 -9.075 -4.735 1.00 91.12 83 TYR A N 1
ATOM 664 C CA . TYR A 1 83 ? -4.895 -8.151 -3.680 1.00 91.12 83 TYR A CA 1
ATOM 665 C C . TYR A 1 83 ? -6.411 -8.116 -3.491 1.00 91.12 83 TYR A C 1
ATOM 667 O O . TYR A 1 83 ? -6.870 -8.028 -2.359 1.00 91.12 83 TYR A O 1
ATOM 675 N N . PHE A 1 84 ? -7.191 -8.249 -4.563 1.00 93.19 84 PHE A N 1
ATOM 676 C CA . PHE A 1 84 ? -8.644 -8.379 -4.463 1.00 93.19 84 PHE A CA 1
ATOM 677 C C . PHE A 1 84 ? -9.041 -9.627 -3.662 1.00 93.19 84 PHE A C 1
ATOM 679 O O . PHE A 1 84 ? -9.891 -9.563 -2.776 1.00 93.19 84 PHE A O 1
ATOM 686 N N . THR A 1 85 ? -8.365 -10.749 -3.920 1.00 93.62 85 THR A N 1
ATOM 687 C CA . THR A 1 85 ? -8.583 -12.004 -3.187 1.00 93.62 85 THR A CA 1
ATOM 688 C C . THR A 1 85 ? -8.203 -11.861 -1.713 1.00 93.62 85 THR A C 1
ATOM 690 O O . THR A 1 85 ? -8.952 -12.308 -0.849 1.00 93.62 85 THR A O 1
ATOM 693 N N . ILE A 1 86 ? -7.085 -11.189 -1.409 1.00 90.06 86 ILE A N 1
ATOM 694 C CA . ILE A 1 86 ? -6.690 -10.871 -0.027 1.00 90.06 86 ILE A CA 1
ATOM 695 C C . ILE A 1 86 ? -7.760 -10.029 0.668 1.00 90.06 86 ILE A C 1
ATOM 697 O O . ILE A 1 86 ? -8.106 -10.319 1.809 1.00 90.06 86 ILE A O 1
ATOM 701 N N . SER A 1 87 ? -8.310 -9.015 0.000 1.00 90.69 87 SER A N 1
ATOM 702 C CA . SER A 1 87 ? -9.355 -8.171 0.584 1.00 90.69 87 SER A CA 1
ATOM 703 C C . SER A 1 87 ? -10.624 -8.961 0.910 1.00 90.69 87 SER A C 1
ATOM 705 O O . SER A 1 87 ? -11.189 -8.777 1.986 1.00 90.69 87 SER A O 1
ATOM 707 N N . ILE A 1 88 ? -11.037 -9.887 0.036 1.00 92.44 88 ILE A N 1
ATOM 708 C CA . ILE A 1 88 ? -12.160 -10.800 0.313 1.00 92.44 88 ILE A CA 1
ATOM 709 C C . ILE A 1 88 ? -11.831 -11.729 1.486 1.00 92.44 88 ILE A C 1
ATOM 711 O O . ILE A 1 88 ? -12.662 -11.936 2.368 1.00 92.44 88 ILE A O 1
ATOM 715 N N . TRP A 1 89 ? -10.614 -12.271 1.522 1.00 90.75 89 TRP A N 1
ATOM 716 C CA . TRP A 1 89 ? -10.165 -13.143 2.604 1.00 90.75 89 TRP A CA 1
ATOM 717 C C . TRP A 1 89 ? -10.171 -12.425 3.960 1.00 90.75 89 TRP A C 1
ATOM 719 O O . TRP A 1 89 ? -10.625 -12.989 4.953 1.00 90.75 89 TRP A O 1
ATOM 729 N N . PHE A 1 90 ? -9.720 -11.169 4.008 1.00 86.25 9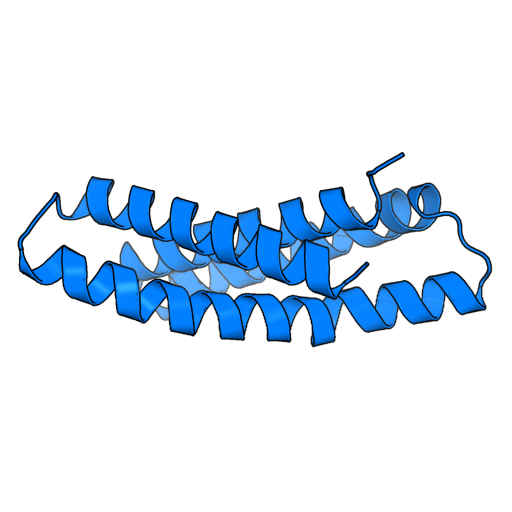0 PHE A N 1
ATOM 730 C CA . PHE A 1 90 ? -9.778 -10.341 5.216 1.00 86.25 90 PHE A CA 1
ATOM 731 C C . PHE A 1 90 ? -11.211 -10.128 5.702 1.00 86.25 90 PHE A C 1
ATOM 733 O O . PHE A 1 90 ? -11.460 -10.246 6.898 1.00 86.25 90 PHE A O 1
ATOM 740 N N . TYR A 1 91 ? -12.146 -9.875 4.785 1.00 90.44 91 TYR A N 1
ATOM 741 C CA . TYR A 1 91 ? -13.560 -9.725 5.125 1.00 90.44 91 TYR A CA 1
ATOM 742 C C . TYR A 1 91 ? -14.178 -11.018 5.681 1.00 90.44 91 TYR A C 1
ATOM 744 O O . TYR A 1 91 ? -14.985 -10.989 6.610 1.00 90.44 91 TYR A O 1
ATOM 752 N N . TYR A 1 92 ? -13.758 -12.172 5.158 1.00 92.00 92 TYR A N 1
ATOM 753 C CA . TYR A 1 92 ? -14.161 -13.467 5.704 1.00 92.00 92 TYR A CA 1
ATOM 754 C C . TYR A 1 92 ? -13.584 -13.701 7.110 1.00 92.00 92 TYR A C 1
ATOM 756 O O . TYR A 1 92 ? -14.309 -14.109 8.015 1.00 92.00 92 TYR A O 1
ATOM 764 N N . LEU A 1 93 ? -12.295 -13.403 7.319 1.00 91.12 93 LEU A N 1
ATOM 765 C CA . LEU A 1 93 ? -11.635 -13.551 8.623 1.00 91.12 93 LEU A CA 1
ATOM 766 C C . LEU A 1 93 ? -12.200 -12.620 9.699 1.00 91.12 93 LEU A C 1
ATOM 768 O O . LEU A 1 93 ? -12.169 -12.972 10.876 1.00 91.12 93 LEU A O 1
ATOM 772 N N . SER A 1 94 ? -12.721 -11.457 9.315 1.00 88.69 94 SER A N 1
ATOM 773 C CA . SER A 1 94 ? -13.391 -10.537 10.234 1.00 88.69 94 SER A CA 1
ATOM 774 C C . SER A 1 94 ? -14.840 -10.932 10.527 1.00 88.69 94 SER A C 1
ATOM 776 O O . SER A 1 94 ? -15.611 -10.083 10.953 1.00 88.69 94 SER A O 1
ATOM 778 N N . ASN A 1 95 ? -15.254 -12.176 10.253 1.00 91.38 95 ASN A N 1
ATOM 779 C CA . ASN A 1 95 ? -16.635 -12.643 10.419 1.00 91.38 95 ASN A CA 1
ATOM 780 C C . ASN A 1 95 ? -17.671 -11.735 9.734 1.00 91.38 95 ASN A C 1
ATOM 782 O O . ASN A 1 95 ? -18.760 -11.523 10.263 1.00 91.38 95 ASN A O 1
ATOM 786 N N . PHE A 1 96 ? -17.338 -11.198 8.555 1.00 87.19 96 PHE A N 1
ATOM 787 C CA . PHE A 1 96 ? -18.194 -10.278 7.799 1.00 87.19 96 PHE A CA 1
ATOM 788 C C . PHE A 1 96 ? -18.482 -8.936 8.495 1.00 87.19 96 PHE A C 1
ATOM 790 O O . PHE A 1 96 ? -19.387 -8.211 8.078 1.00 87.19 96 PHE A O 1
ATOM 797 N N . GLU A 1 97 ? -17.696 -8.563 9.509 1.00 88.12 97 GLU A N 1
ATOM 798 C CA . GLU A 1 97 ? -17.760 -7.233 10.113 1.00 88.12 97 GLU A CA 1
ATOM 799 C C . GLU A 1 97 ? -17.311 -6.143 9.130 1.00 88.12 97 GLU A C 1
ATOM 801 O O . GLU A 1 97 ? -16.346 -6.309 8.372 1.00 88.12 97 GLU A O 1
ATOM 806 N N . ASN A 1 98 ? -17.987 -4.993 9.184 1.00 84.62 98 ASN A N 1
ATOM 807 C CA . ASN A 1 98 ? -17.712 -3.840 8.323 1.00 84.62 98 ASN A CA 1
ATOM 808 C C . ASN A 1 98 ? -16.259 -3.370 8.420 1.00 84.62 98 ASN A C 1
ATOM 810 O O . ASN A 1 98 ? -15.650 -3.039 7.405 1.00 84.62 98 ASN A O 1
ATOM 814 N N . PHE A 1 99 ? -15.665 -3.434 9.614 1.00 83.25 99 PHE A N 1
ATOM 815 C CA . PHE A 1 99 ? -14.276 -3.048 9.836 1.00 83.25 99 PHE A CA 1
ATOM 816 C C . PHE A 1 99 ? -13.293 -3.814 8.932 1.00 83.25 99 PHE A C 1
ATOM 818 O O . PHE A 1 99 ? -12.377 -3.223 8.354 1.00 83.25 99 PHE A O 1
ATOM 825 N N . GLY A 1 100 ? -13.505 -5.120 8.730 1.00 83.38 100 GLY A N 1
ATOM 826 C CA . GLY A 1 100 ? -12.670 -5.912 7.822 1.00 83.38 100 GLY A CA 1
ATOM 827 C C . GLY A 1 100 ? -12.865 -5.539 6.354 1.00 83.38 100 GLY A C 1
ATOM 828 O O . GLY A 1 100 ? -11.895 -5.521 5.591 1.00 83.38 100 GLY A O 1
ATOM 829 N N . LEU A 1 101 ? -14.085 -5.154 5.964 1.00 87.56 101 LEU A N 1
ATOM 830 C CA . LEU A 1 101 ? -14.361 -4.611 4.634 1.00 87.56 101 LEU A CA 1
ATOM 831 C C . LEU A 1 101 ? -13.642 -3.270 4.424 1.00 87.56 101 LEU A C 1
ATOM 833 O O . LEU A 1 101 ? -13.008 -3.087 3.383 1.00 87.56 101 LEU A O 1
ATOM 837 N N . LEU A 1 102 ? -13.655 -2.369 5.414 1.00 88.25 102 LEU A N 1
ATOM 838 C CA . LEU A 1 102 ? -12.939 -1.089 5.343 1.00 88.25 102 LEU A CA 1
ATOM 839 C C . LEU A 1 102 ? -11.433 -1.282 5.143 1.00 88.25 102 LEU A C 1
ATOM 841 O O . LEU A 1 102 ? -10.822 -0.639 4.280 1.00 88.25 102 LEU A O 1
ATOM 845 N N . ILE A 1 103 ? -10.833 -2.199 5.907 1.00 86.12 103 ILE A N 1
ATOM 846 C CA . ILE A 1 103 ? -9.418 -2.557 5.768 1.00 86.12 103 ILE A CA 1
ATOM 847 C C . ILE A 1 103 ? -9.153 -3.144 4.379 1.00 86.12 103 ILE A C 1
ATOM 849 O O . ILE A 1 103 ? -8.231 -2.699 3.690 1.00 86.12 103 ILE A O 1
ATOM 853 N N . GLY A 1 104 ? -9.970 -4.102 3.934 1.00 87.69 104 GLY A N 1
ATOM 854 C CA . GLY A 1 104 ? -9.823 -4.744 2.629 1.00 87.69 104 GLY A CA 1
ATOM 855 C C . GLY A 1 104 ? -9.890 -3.748 1.468 1.00 87.69 104 GLY A C 1
ATOM 856 O O . GLY A 1 104 ? -9.042 -3.790 0.571 1.00 87.69 104 GLY A O 1
ATOM 857 N N . VAL A 1 105 ? -10.847 -2.819 1.503 1.00 91.06 105 VAL A N 1
ATOM 858 C CA . VAL A 1 105 ? -11.006 -1.742 0.512 1.00 91.06 105 VAL A CA 1
ATOM 859 C C . VAL A 1 105 ? -9.785 -0.822 0.515 1.00 91.06 105 VAL A C 1
ATOM 861 O O . VAL A 1 105 ? -9.205 -0.556 -0.541 1.00 91.06 105 VAL A O 1
ATOM 864 N N . THR A 1 106 ? -9.345 -0.394 1.698 1.00 91.44 106 THR A N 1
ATOM 865 C CA . THR A 1 1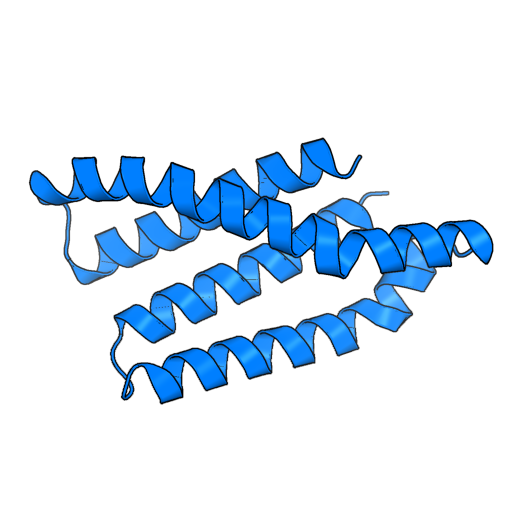06 ? -8.173 0.477 1.859 1.00 91.44 106 THR A CA 1
ATOM 866 C C . THR A 1 106 ? -6.916 -0.164 1.272 1.00 91.44 106 THR A C 1
ATOM 868 O O . THR A 1 106 ? -6.207 0.468 0.480 1.00 91.44 106 THR A O 1
ATOM 871 N N . ILE A 1 107 ? -6.652 -1.429 1.612 1.00 89.38 107 ILE A N 1
ATOM 872 C CA . ILE A 1 107 ? -5.491 -2.186 1.127 1.00 89.38 107 ILE A CA 1
ATOM 873 C C . ILE A 1 107 ? -5.538 -2.329 -0.397 1.00 89.38 107 ILE A C 1
ATOM 875 O O . ILE A 1 107 ? -4.541 -2.043 -1.065 1.00 89.38 107 ILE A O 1
ATOM 879 N N . PHE A 1 108 ? -6.687 -2.726 -0.952 1.00 91.75 108 PHE A N 1
ATOM 880 C CA . PHE A 1 108 ? -6.843 -2.943 -2.389 1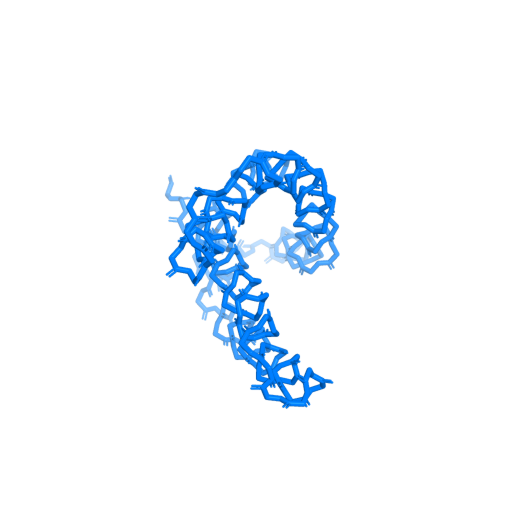.00 91.75 108 PHE A CA 1
ATOM 881 C C . PHE A 1 108 ? -6.555 -1.671 -3.187 1.00 91.75 108 PHE A C 1
ATOM 883 O O . PHE A 1 108 ? -5.665 -1.661 -4.041 1.00 91.75 108 PHE A O 1
ATOM 890 N N . PHE A 1 109 ? -7.255 -0.575 -2.884 1.00 92.19 109 PHE A N 1
ATOM 891 C CA . PHE A 1 109 ? -7.091 0.668 -3.635 1.00 92.19 109 PHE A CA 1
ATOM 892 C C . PHE A 1 109 ? -5.689 1.252 -3.472 1.00 92.19 109 PHE A C 1
ATOM 894 O O . PHE A 1 109 ? -5.079 1.656 -4.464 1.00 92.19 109 PHE A O 1
ATOM 901 N N . THR A 1 110 ? -5.130 1.229 -2.260 1.00 92.12 110 THR A N 1
ATOM 902 C CA . THR A 1 110 ? -3.756 1.696 -2.020 1.00 92.12 110 THR A CA 1
ATOM 903 C C . THR A 1 110 ? -2.752 0.925 -2.872 1.00 92.12 110 THR A C 1
ATOM 905 O O . THR A 1 110 ? -1.899 1.530 -3.526 1.00 92.12 110 THR A O 1
ATOM 908 N N . ALA A 1 111 ? -2.877 -0.403 -2.920 1.00 90.38 111 ALA A N 1
ATOM 909 C CA . ALA A 1 111 ? -2.006 -1.257 -3.716 1.00 90.38 111 ALA A CA 1
ATOM 910 C C . ALA A 1 111 ? -2.143 -0.966 -5.225 1.00 90.38 111 ALA A C 1
ATOM 912 O O . ALA A 1 111 ? -1.137 -0.904 -5.937 1.00 90.38 111 ALA A O 1
ATOM 913 N N . MET A 1 112 ? -3.363 -0.711 -5.717 1.00 92.06 112 MET A N 1
ATOM 914 C CA . MET A 1 112 ? -3.597 -0.381 -7.130 1.00 92.06 112 MET A CA 1
ATOM 915 C C . MET A 1 112 ? -2.960 0.955 -7.516 1.00 92.06 112 MET A C 1
ATOM 917 O O . MET A 1 112 ? -2.230 1.039 -8.509 1.00 92.06 112 MET A O 1
ATOM 921 N N . PHE A 1 113 ? -3.184 2.000 -6.718 1.00 91.50 113 PHE A N 1
ATOM 922 C CA . PHE A 1 113 ? -2.611 3.320 -6.980 1.00 91.50 113 PHE A CA 1
ATOM 923 C C . PHE A 1 113 ? -1.084 3.330 -6.850 1.00 91.50 113 PHE A C 1
ATOM 925 O O . PHE A 1 113 ? -0.414 4.005 -7.638 1.00 91.50 113 PHE A O 1
ATOM 932 N N . ALA A 1 114 ? -0.511 2.529 -5.945 1.00 90.25 114 ALA A N 1
ATOM 933 C CA . ALA A 1 114 ? 0.937 2.358 -5.847 1.00 90.25 114 ALA A CA 1
ATOM 934 C C . ALA A 1 114 ? 1.548 1.852 -7.168 1.00 90.25 114 ALA A C 1
ATOM 936 O O . ALA A 1 114 ? 2.561 2.388 -7.630 1.00 90.25 114 ALA A O 1
ATOM 937 N N . TRP A 1 115 ? 0.905 0.876 -7.818 1.00 90.19 115 TRP A N 1
ATOM 938 C CA . TRP A 1 115 ? 1.319 0.372 -9.131 1.00 90.19 115 TRP A CA 1
ATOM 939 C C . TRP A 1 115 ? 1.182 1.405 -10.239 1.00 90.19 115 TRP A C 1
ATOM 941 O O . TRP A 1 115 ? 2.117 1.589 -11.024 1.00 90.19 115 TRP A O 1
ATOM 951 N N . VAL A 1 116 ? 0.046 2.102 -10.285 1.00 89.94 116 VAL A N 1
ATOM 952 C CA . VAL A 1 116 ? -0.191 3.174 -11.260 1.00 89.94 116 VAL A CA 1
ATOM 953 C C . VAL A 1 116 ? 0.896 4.244 -11.139 1.00 89.94 116 VAL A C 1
ATOM 955 O O . VAL A 1 116 ? 1.487 4.642 -12.141 1.00 89.94 116 VAL A O 1
ATOM 958 N N . TRP A 1 117 ? 1.259 4.657 -9.925 1.00 88.88 117 TRP A N 1
ATOM 959 C CA . TRP A 1 117 ? 2.307 5.661 -9.735 1.00 88.88 117 TRP A CA 1
ATOM 960 C C . TRP A 1 117 ? 3.721 5.171 -10.054 1.00 88.88 117 TRP A C 1
ATOM 962 O O . TRP A 1 117 ? 4.570 5.992 -10.417 1.00 88.88 117 TRP A O 1
ATOM 972 N N . LEU A 1 118 ? 4.004 3.875 -9.909 1.00 86.56 118 LEU A N 1
ATOM 973 C CA . LEU A 1 118 ? 5.325 3.321 -10.212 1.00 86.56 118 LEU A CA 1
ATOM 974 C C . LEU A 1 118 ? 5.523 3.042 -11.700 1.00 86.56 118 LEU A C 1
ATOM 976 O O . LEU A 1 118 ? 6.591 3.348 -12.233 1.00 86.56 118 LEU A O 1
ATOM 980 N N . PHE A 1 119 ? 4.517 2.495 -12.375 1.00 85.12 119 PHE A N 1
ATOM 981 C CA . PHE A 1 119 ? 4.695 1.963 -13.725 1.00 85.12 119 PHE A CA 1
ATOM 982 C C . PHE A 1 119 ? 3.862 2.661 -14.803 1.00 85.12 119 PHE A C 1
ATOM 984 O O . PHE A 1 119 ? 4.198 2.532 -15.977 1.00 85.12 119 PHE A O 1
ATOM 991 N N . ASN A 1 120 ? 2.834 3.429 -14.430 1.00 77.25 120 ASN A N 1
ATOM 992 C CA . ASN A 1 120 ? 1.977 4.162 -15.370 1.00 77.25 120 ASN A CA 1
ATOM 993 C C . ASN A 1 120 ? 2.205 5.690 -15.347 1.00 77.25 120 ASN A C 1
ATOM 995 O O . ASN A 1 120 ? 1.447 6.441 -15.952 1.00 77.25 120 ASN A O 1
ATOM 999 N N . ASN A 1 121 ? 3.250 6.171 -14.661 1.00 61.72 121 ASN A N 1
ATOM 1000 C CA . ASN A 1 121 ? 3.729 7.544 -14.839 1.00 61.72 121 ASN A CA 1
ATOM 1001 C C . ASN A 1 121 ? 4.677 7.580 -16.045 1.00 61.72 121 ASN A C 1
ATOM 1003 O O . ASN A 1 121 ? 5.790 7.045 -15.955 1.00 61.72 121 ASN A O 1
ATOM 1007 N N . ASN A 1 122 ? 4.191 8.179 -17.139 1.00 49.12 122 ASN A N 1
ATOM 1008 C CA . ASN A 1 122 ? 4.988 8.598 -18.297 1.00 49.12 122 ASN A CA 1
ATOM 1009 C C . ASN A 1 122 ? 6.144 9.500 -17.854 1.00 49.12 122 ASN A C 1
ATOM 1011 O O . ASN A 1 122 ? 5.880 10.445 -17.074 1.00 49.12 122 ASN A O 1
#

Radius of gyration: 15.6 Å; chains: 1; bounding box: 37×27×41 Å

Sequence (122 aa):
MIGRTGLKSAVLSTVIFNLLIISEEGLKDESIIILFISFIILTVISFTAITLTIYPIYLLSTSYNLTKKQVFTKYFPYYSMFYFTISIWFYYLSNFENFGLLIGVTIFFTAMFAWVWLFNNN

Secondary structure (DSSP, 8-state):
-HHHHHHHHHHHHHHHHHHHHHHHH---HHHHHHHHHHHHHHHHHHHHHIIIIIHHHHHHHHHTT--HHHHHHHHHHHHHHHHHHHHHHHHHHTTT-HHHHHHHHHHHHHHHHHHHHHHS--

pLDDT: mean 85.91, std 6.23, range [49.12, 93.75]

Foldseek 3Di:
DLVVLLVVLLVQLLVLLLVLCCVPPNDDPVSVVVSVVSSVVSSVVSSVCCCVPVVVLVVVCVVVVHALQRSCVPCVVVQLVVLLVVLVVQCVVVVNDVNSNSNSVSSNVSSNVSSCVPRVDD